Protein AF-A0A8W8JLC4-F1 (afdb_monomer_lite)

Organism: Magallana gigas (NCBI:txid29159)

Radius of gyration: 15.29 Å; chains: 1; bounding box: 33×34×34 Å

pLDDT: mean 91.57, std 8.6, range [47.03, 98.0]

Sequence (84 aa):
MKVATQSMQHGLSCEAVAAEAFVQLQDNNINIYPFGIIVSTHAPWLAASPDRKVYQPSMNPPSGSLEIKCPVKPLIECLYLKRD

Secondary structure (DSSP, 8-state):
-----HHHHHHHHHHHHHHHHHHHHTTT--EEEE---EE-SS-TT-EE--SEEEE-TTSSSSEEEE-----SS-GGG-GGG---

Structure (mmCIF, N/CA/C/O backbone):
data_AF-A0A8W8JLC4-F1
#
_entry.id   AF-A0A8W8JLC4-F1
#
loop_
_atom_site.group_PDB
_atom_site.id
_atom_site.type_symbol
_atom_site.label_atom_id
_atom_site.label_alt_id
_atom_site.label_comp_id
_atom_site.label_asym_id
_atom_site.label_entity_id
_atom_site.label_seq_id
_atom_site.pdbx_PDB_ins_code
_atom_site.Cartn_x
_atom_site.Cartn_y
_atom_site.Cartn_z
_atom_site.occupancy
_atom_site.B_iso_or_equiv
_atom_site.auth_seq_id
_atom_site.auth_comp_id
_atom_site.auth_asym_id
_atom_site.auth_atom_id
_atom_site.pdbx_PDB_model_num
ATOM 1 N N . MET A 1 1 ? -16.179 -18.047 10.599 1.00 47.03 1 MET A N 1
ATOM 2 C CA . MET A 1 1 ? -16.675 -16.703 10.970 1.00 47.03 1 MET A CA 1
ATOM 3 C C . MET A 1 1 ? -15.499 -15.740 10.857 1.00 47.03 1 MET A C 1
ATOM 5 O O . MET A 1 1 ? -14.485 -16.009 11.488 1.00 47.03 1 MET A O 1
ATOM 9 N N . LYS A 1 2 ? -15.553 -14.700 10.012 1.00 71.56 2 LYS A N 1
ATOM 10 C CA . LYS A 1 2 ? -14.495 -13.672 10.007 1.00 71.56 2 LYS A CA 1
ATOM 11 C C . LYS A 1 2 ? -14.721 -12.782 11.228 1.00 71.56 2 LYS A C 1
ATOM 13 O O . LYS A 1 2 ? -15.682 -12.022 11.250 1.00 71.56 2 LYS A O 1
ATOM 18 N N . VAL A 1 3 ? -13.874 -12.911 12.247 1.00 79.69 3 VAL A N 1
ATOM 19 C CA . VAL A 1 3 ? -13.820 -11.928 13.333 1.00 79.69 3 VAL A CA 1
ATOM 20 C C . VAL A 1 3 ? -13.159 -10.682 12.753 1.00 79.69 3 VAL A C 1
ATOM 22 O O . VAL A 1 3 ? -12.005 -10.736 12.336 1.00 79.69 3 VAL A O 1
ATOM 25 N N . ALA A 1 4 ? -13.905 -9.585 12.660 1.00 90.19 4 ALA A N 1
ATOM 26 C CA . ALA A 1 4 ? -13.408 -8.311 12.160 1.00 90.19 4 ALA A CA 1
ATOM 27 C C . ALA A 1 4 ? -13.823 -7.203 13.123 1.00 90.19 4 ALA A C 1
ATOM 29 O O . ALA A 1 4 ? -14.987 -7.115 13.512 1.00 90.19 4 ALA A O 1
ATOM 30 N N . THR A 1 5 ? -12.869 -6.361 13.507 1.00 93.75 5 THR A N 1
ATOM 31 C CA . THR A 1 5 ? -13.159 -5.185 14.327 1.00 93.75 5 THR A CA 1
ATOM 32 C C . THR A 1 5 ? -13.725 -4.065 13.457 1.00 93.75 5 THR A C 1
ATOM 34 O O . THR A 1 5 ? -13.544 -4.052 12.236 1.00 93.75 5 THR A O 1
ATOM 37 N N . GLN A 1 6 ? -14.379 -3.087 14.082 1.00 92.94 6 GLN A N 1
ATOM 38 C CA . GLN A 1 6 ? -14.867 -1.899 13.379 1.00 92.94 6 GLN A CA 1
ATOM 39 C C . GLN A 1 6 ? -13.731 -1.160 12.655 1.00 92.94 6 GLN A C 1
ATOM 41 O O . GLN A 1 6 ? -13.899 -0.747 11.512 1.00 92.94 6 GLN A O 1
ATOM 46 N N . SER A 1 7 ? -12.551 -1.068 13.276 1.00 91.56 7 SER A N 1
ATOM 47 C CA . SER A 1 7 ? -11.370 -0.455 12.661 1.00 91.56 7 SER A CA 1
ATOM 48 C C . SER A 1 7 ? -10.892 -1.213 11.419 1.00 91.56 7 SER A C 1
ATOM 50 O O . SER A 1 7 ? -10.512 -0.585 10.436 1.00 91.56 7 SER A O 1
ATOM 52 N N . MET A 1 8 ? -10.946 -2.552 11.423 1.00 93.94 8 MET A N 1
ATOM 53 C CA . MET A 1 8 ? -10.601 -3.355 10.240 1.00 93.94 8 MET A CA 1
ATOM 54 C C . MET A 1 8 ? -11.599 -3.139 9.099 1.00 93.94 8 MET A C 1
ATOM 56 O O . MET A 1 8 ? -11.190 -2.972 7.954 1.00 93.94 8 MET A O 1
ATOM 60 N N . GLN A 1 9 ? -12.901 -3.116 9.406 1.00 94.69 9 GLN A N 1
ATOM 61 C CA . GLN A 1 9 ? -13.945 -2.851 8.408 1.00 94.69 9 GLN A CA 1
ATOM 62 C C . GLN A 1 9 ? -13.817 -1.447 7.812 1.00 94.69 9 GLN A C 1
ATOM 64 O O . GLN A 1 9 ? -13.940 -1.282 6.601 1.00 94.69 9 GLN A O 1
ATOM 69 N N . HIS A 1 10 ? -13.498 -0.455 8.646 1.00 95.06 10 HIS A N 1
ATOM 70 C CA . HIS A 1 10 ? -13.233 0.904 8.190 1.00 95.06 10 HIS A CA 1
ATOM 71 C C . HIS A 1 10 ? -12.066 0.947 7.194 1.00 95.06 10 HIS A C 1
ATOM 73 O O . HIS A 1 10 ? -12.232 1.474 6.095 1.00 95.06 10 HIS A O 1
ATOM 79 N N . GLY A 1 11 ? -10.936 0.310 7.526 1.00 95.25 11 GLY A N 1
ATOM 80 C CA . GLY A 1 11 ? -9.794 0.181 6.616 1.00 95.25 11 GLY A CA 1
ATOM 81 C C . GLY A 1 11 ? -10.188 -0.401 5.258 1.00 95.25 11 GLY A C 1
ATOM 82 O O . GLY A 1 11 ? -9.940 0.230 4.235 1.00 95.25 11 GLY A O 1
ATOM 83 N N . LEU A 1 12 ? -10.900 -1.534 5.253 1.00 94.75 12 LEU A N 1
ATOM 84 C CA . LEU A 1 12 ? -11.372 -2.179 4.020 1.00 94.75 12 LEU A CA 1
ATOM 85 C C . LEU A 1 12 ? -12.276 -1.268 3.176 1.00 94.75 12 LEU A C 1
ATOM 87 O O . LEU A 1 12 ? -12.178 -1.275 1.953 1.00 94.75 12 LEU A O 1
ATOM 91 N N . SER A 1 13 ? -13.152 -0.486 3.812 1.00 96.00 13 SER A N 1
ATOM 92 C CA . SER A 1 13 ? -14.056 0.426 3.098 1.00 96.00 13 SER A CA 1
ATOM 93 C C . SER A 1 13 ? -13.366 1.675 2.542 1.00 96.00 13 SER A C 1
ATOM 95 O O . SER A 1 13 ? -13.827 2.235 1.550 1.00 96.00 13 SER A O 1
ATOM 97 N N . CYS A 1 14 ? -12.275 2.122 3.169 1.00 96.62 14 CYS A N 1
ATOM 98 C CA . CYS A 1 14 ? -11.638 3.403 2.857 1.00 96.62 14 CYS A CA 1
ATOM 99 C C . CYS A 1 14 ? -10.378 3.278 1.998 1.00 96.62 14 CYS A C 1
ATOM 101 O O . CYS A 1 14 ? -9.980 4.262 1.377 1.00 96.62 14 CYS A O 1
ATOM 103 N N . GLU A 1 15 ? -9.760 2.099 1.9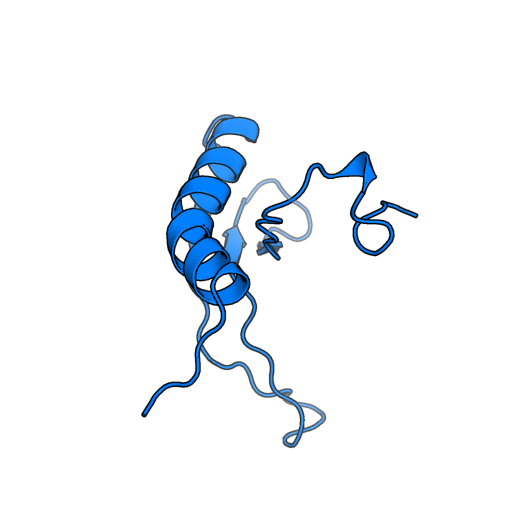27 1.00 96.62 15 GLU A N 1
ATOM 104 C CA . GLU A 1 15 ? -8.490 1.898 1.222 1.00 96.62 15 GLU A CA 1
ATOM 105 C C . GLU A 1 15 ? -8.558 2.309 -0.258 1.00 96.62 15 GLU A C 1
ATOM 107 O O . GLU A 1 15 ? -7.666 2.999 -0.749 1.00 96.62 15 GLU A O 1
ATOM 112 N N . ALA A 1 16 ? -9.632 1.942 -0.967 1.00 96.06 16 ALA A N 1
ATOM 113 C CA . ALA A 1 16 ? -9.816 2.312 -2.372 1.00 96.06 16 ALA A CA 1
ATOM 114 C C . ALA A 1 16 ? -9.919 3.834 -2.560 1.00 96.06 16 ALA A C 1
ATOM 116 O O . ALA A 1 16 ? -9.231 4.397 -3.408 1.00 96.06 16 ALA A O 1
ATOM 117 N N . VAL A 1 17 ? -10.698 4.502 -1.705 1.00 97.00 17 VAL A N 1
ATOM 118 C CA . VAL A 1 17 ? -10.872 5.963 -1.729 1.00 97.00 17 VAL A CA 1
ATOM 119 C C . VAL A 1 17 ? -9.549 6.675 -1.440 1.00 97.00 17 VAL A C 1
ATOM 121 O O . VAL A 1 17 ? -9.200 7.644 -2.111 1.00 97.00 17 VAL A O 1
ATOM 124 N N . ALA A 1 18 ? -8.772 6.182 -0.473 1.00 96.62 18 ALA A N 1
ATOM 125 C CA . ALA A 1 18 ? -7.455 6.731 -0.162 1.00 96.62 18 ALA A CA 1
ATOM 126 C C . ALA A 1 18 ? -6.457 6.541 -1.319 1.00 96.62 18 ALA A C 1
ATOM 128 O O . ALA A 1 18 ? -5.657 7.436 -1.596 1.00 96.62 18 ALA A O 1
ATOM 129 N N . ALA A 1 19 ? -6.523 5.407 -2.021 1.00 97.06 19 ALA A N 1
ATOM 130 C CA . ALA A 1 19 ? -5.692 5.146 -3.190 1.00 97.06 19 ALA A CA 1
ATOM 131 C C . ALA A 1 19 ? -6.021 6.104 -4.352 1.00 97.06 19 ALA A C 1
ATOM 133 O O . ALA A 1 19 ? -5.111 6.646 -4.978 1.00 97.06 19 ALA A O 1
ATOM 134 N N . GLU A 1 20 ? -7.306 6.363 -4.606 1.00 96.38 20 GLU A N 1
ATOM 135 C CA . GLU A 1 20 ? -7.752 7.345 -5.605 1.00 96.38 20 GLU A CA 1
ATOM 136 C C . GLU A 1 20 ? -7.324 8.770 -5.235 1.00 96.38 20 GLU A C 1
ATOM 138 O O . GLU A 1 20 ? -6.786 9.491 -6.078 1.00 96.38 20 GLU A O 1
ATOM 143 N N . ALA A 1 21 ? -7.475 9.160 -3.966 1.00 96.81 21 ALA A N 1
ATOM 144 C CA . ALA A 1 21 ? -7.017 10.459 -3.477 1.00 96.81 21 ALA A CA 1
ATOM 145 C C . ALA A 1 21 ? -5.500 10.639 -3.660 1.00 96.81 21 ALA A C 1
ATOM 147 O O . ALA A 1 21 ? -5.045 11.720 -4.031 1.00 96.81 21 ALA A O 1
ATOM 148 N N . PHE A 1 22 ? -4.706 9.581 -3.461 1.00 95.88 22 PHE A N 1
ATOM 149 C CA . PHE A 1 22 ? -3.267 9.621 -3.727 1.00 95.88 22 PHE A CA 1
ATOM 150 C C . PHE A 1 22 ? -2.955 9.903 -5.204 1.00 95.88 22 PHE A C 1
ATOM 152 O O . PHE A 1 22 ? -2.099 10.737 -5.483 1.00 95.88 22 PHE A O 1
ATOM 159 N N . VAL A 1 23 ? -3.664 9.274 -6.148 1.00 96.44 23 VAL A N 1
ATOM 160 C CA . VAL A 1 23 ? -3.491 9.536 -7.592 1.00 96.44 23 VAL A CA 1
ATOM 161 C C . VAL A 1 23 ? -3.849 10.982 -7.940 1.00 96.44 23 VAL A C 1
ATOM 163 O O . VAL A 1 23 ? -3.114 11.638 -8.680 1.00 96.44 23 VAL A O 1
ATOM 166 N N . GLN A 1 24 ? -4.932 11.502 -7.359 1.00 96.94 24 GLN A N 1
ATOM 167 C CA . GLN A 1 24 ? -5.358 12.891 -7.551 1.00 96.94 24 GLN A CA 1
ATOM 168 C C . GLN A 1 24 ? -4.316 13.892 -7.033 1.00 96.94 24 GLN A C 1
ATOM 170 O O . GLN A 1 24 ? -4.044 14.882 -7.703 1.00 96.94 24 GLN A O 1
ATOM 175 N N . LEU A 1 25 ? -3.682 13.614 -5.887 1.00 95.62 25 LEU A N 1
ATOM 176 C CA . LEU A 1 25 ? -2.593 14.436 -5.336 1.00 95.62 25 LEU A CA 1
ATOM 177 C C . LEU A 1 25 ? -1.322 14.445 -6.202 1.00 95.62 25 LEU A C 1
ATOM 179 O O . LEU A 1 25 ? -0.457 15.290 -5.992 1.00 95.62 25 LEU A O 1
ATOM 183 N N . GLN A 1 26 ? -1.191 13.507 -7.140 1.00 93.56 26 GLN A N 1
ATOM 184 C CA . GLN A 1 26 ? -0.100 13.449 -8.117 1.00 93.56 26 GLN A CA 1
ATOM 185 C C . GLN A 1 26 ? -0.547 13.947 -9.504 1.00 93.56 26 GLN A C 1
ATOM 187 O O . GLN A 1 26 ? 0.003 13.522 -10.522 1.00 93.56 26 GLN A O 1
ATOM 192 N N . ASP A 1 27 ? -1.585 14.787 -9.561 1.00 94.25 27 ASP A N 1
ATOM 193 C CA . ASP A 1 27 ? -2.170 15.341 -10.789 1.00 94.25 27 ASP A CA 1
ATOM 194 C C . ASP A 1 27 ? -2.597 14.271 -11.812 1.00 94.25 27 ASP A C 1
ATOM 196 O O . ASP A 1 27 ? -2.586 14.502 -13.020 1.00 94.25 27 ASP A O 1
ATOM 200 N N . ASN A 1 28 ? -2.966 13.073 -11.341 1.00 92.88 28 ASN A N 1
ATOM 201 C CA . ASN A 1 28 ? -3.276 11.903 -12.174 1.00 92.88 28 ASN A CA 1
ATOM 202 C C . ASN A 1 28 ? -2.133 11.475 -13.120 1.00 92.88 28 ASN A C 1
ATOM 204 O O . ASN A 1 28 ? -2.369 10.782 -14.109 1.00 92.88 28 ASN A O 1
ATOM 208 N N . ASN A 1 29 ? -0.886 11.841 -12.806 1.00 93.56 29 ASN A N 1
ATOM 209 C CA . ASN A 1 29 ? 0.297 11.492 -13.604 1.00 93.56 29 ASN A CA 1
ATOM 210 C C . ASN A 1 29 ? 0.914 10.136 -13.229 1.00 93.56 29 ASN A C 1
ATOM 212 O O . ASN A 1 29 ? 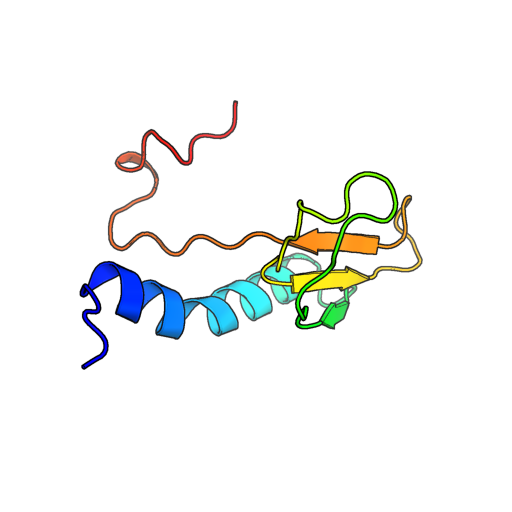1.954 9.748 -13.771 1.00 93.56 29 ASN A O 1
ATOM 216 N N . ILE A 1 30 ? 0.290 9.412 -12.300 1.00 95.31 30 ILE A N 1
ATOM 217 C CA . ILE A 1 30 ? 0.742 8.102 -11.836 1.00 95.31 30 ILE A CA 1
ATOM 218 C C . ILE A 1 30 ? -0.322 7.045 -12.065 1.00 95.31 30 ILE A C 1
ATOM 220 O O . ILE A 1 30 ? -1.519 7.316 -12.001 1.00 95.31 30 ILE A O 1
ATOM 224 N N . ASN A 1 31 ? 0.129 5.810 -12.255 1.00 95.62 31 ASN A N 1
ATOM 225 C CA . ASN A 1 31 ? -0.743 4.648 -12.277 1.00 95.62 31 ASN A CA 1
ATOM 226 C C . ASN A 1 31 ? -0.564 3.848 -10.991 1.00 95.62 31 ASN A C 1
ATOM 228 O O . ASN A 1 31 ? 0.564 3.661 -10.526 1.00 95.62 31 ASN A O 1
ATOM 232 N N . ILE A 1 32 ? -1.670 3.337 -10.452 1.00 96.50 32 ILE A N 1
ATOM 233 C CA . ILE A 1 32 ? -1.658 2.415 -9.319 1.00 96.50 32 ILE A CA 1
ATOM 234 C C . ILE A 1 32 ? -2.301 1.080 -9.693 1.00 96.50 32 ILE A C 1
ATOM 236 O O . ILE A 1 32 ? -3.278 1.039 -10.436 1.00 96.50 32 ILE A O 1
ATOM 240 N N . TYR A 1 33 ? -1.764 -0.015 -9.162 1.00 95.38 33 TYR A N 1
ATOM 241 C CA . TYR A 1 33 ? -2.248 -1.372 -9.429 1.00 95.38 33 TYR A CA 1
ATOM 242 C C . TYR A 1 33 ? -2.356 -2.180 -8.133 1.00 95.38 33 TYR A C 1
ATOM 244 O O . TYR A 1 33 ? -1.559 -1.954 -7.220 1.00 95.38 33 TYR A O 1
ATOM 252 N N . PRO A 1 34 ? -3.295 -3.136 -8.027 1.00 94.12 34 PRO A N 1
ATOM 253 C CA . PRO A 1 34 ? -3.314 -4.075 -6.910 1.00 94.12 34 PRO A CA 1
ATOM 254 C C . PRO A 1 34 ? -2.092 -5.005 -6.948 1.00 94.12 34 PRO A C 1
ATOM 256 O O . PRO A 1 34 ? -1.546 -5.289 -8.018 1.00 94.12 34 PRO A O 1
ATOM 259 N N . PHE A 1 35 ? -1.691 -5.519 -5.786 1.00 92.44 35 PHE A N 1
ATOM 260 C CA . PHE A 1 35 ? -0.713 -6.602 -5.674 1.00 92.44 35 PHE A CA 1
ATOM 261 C C . PHE A 1 35 ? -1.385 -7.936 -5.334 1.00 92.44 35 PHE A C 1
ATOM 263 O O . PHE A 1 35 ? -2.433 -7.988 -4.695 1.00 92.44 35 PHE A O 1
ATOM 270 N N . GLY A 1 36 ? -0.742 -9.023 -5.760 1.00 93.12 36 GLY A N 1
ATOM 271 C CA . GLY A 1 36 ? -0.923 -10.339 -5.152 1.00 93.12 36 GLY A CA 1
ATOM 272 C C . GLY A 1 36 ? 0.163 -10.608 -4.107 1.00 93.12 36 GLY A C 1
ATOM 273 O O . GLY A 1 36 ? 0.899 -9.711 -3.703 1.00 93.12 36 GLY A O 1
ATOM 274 N N . ILE A 1 37 ? 0.317 -11.873 -3.719 1.00 95.31 37 ILE A N 1
ATOM 275 C CA . ILE A 1 37 ? 1.420 -12.293 -2.848 1.00 95.31 37 ILE A CA 1
ATOM 276 C C . ILE A 1 37 ? 2.717 -12.356 -3.662 1.00 95.31 37 ILE A C 1
ATOM 278 O O . ILE A 1 37 ? 2.779 -13.020 -4.697 1.00 95.31 37 ILE A O 1
ATOM 282 N N . ILE A 1 38 ? 3.766 -11.707 -3.163 1.00 94.19 38 ILE A N 1
ATOM 283 C CA . ILE A 1 38 ? 5.126 -11.766 -3.699 1.00 94.19 38 ILE A CA 1
ATOM 284 C C . ILE A 1 38 ? 5.992 -12.537 -2.709 1.00 94.19 38 ILE A C 1
ATOM 286 O O . ILE A 1 38 ? 6.105 -12.136 -1.554 1.00 94.19 38 ILE A O 1
ATOM 290 N N . VAL A 1 39 ? 6.622 -13.618 -3.166 1.00 96.94 39 VAL A N 1
ATOM 291 C CA . VAL A 1 39 ? 7.583 -14.407 -2.381 1.00 96.94 39 VAL A CA 1
ATOM 292 C C . VAL A 1 39 ? 9.000 -13.935 -2.700 1.00 96.94 39 VAL A C 1
ATOM 294 O O . VAL A 1 39 ? 9.340 -13.729 -3.866 1.00 96.94 39 VAL A O 1
ATOM 297 N N . SER A 1 40 ? 9.837 -13.763 -1.677 1.00 96.31 40 SER A N 1
ATOM 298 C CA . SER A 1 40 ? 11.234 -13.371 -1.870 1.00 96.31 40 SER A CA 1
ATOM 299 C C . SER A 1 40 ? 12.020 -14.470 -2.589 1.00 96.31 40 SER A C 1
ATOM 301 O O . SER A 1 40 ? 12.045 -15.621 -2.156 1.00 96.31 40 SER A O 1
ATOM 303 N N . THR A 1 41 ? 12.738 -14.097 -3.651 1.00 96.75 41 THR A N 1
ATOM 304 C CA . THR A 1 41 ? 13.614 -15.014 -4.402 1.00 96.75 41 THR A CA 1
ATOM 305 C C . THR A 1 41 ? 14.845 -15.453 -3.607 1.00 96.75 41 THR A C 1
ATOM 307 O O . THR A 1 41 ? 15.471 -16.446 -3.959 1.00 96.75 41 THR A O 1
ATOM 310 N N . HIS A 1 42 ? 15.198 -14.727 -2.542 1.00 97.38 42 HIS A N 1
ATOM 311 C CA . HIS A 1 42 ? 16.365 -15.009 -1.697 1.00 97.38 42 HIS A CA 1
ATOM 312 C C . HIS A 1 42 ? 15.993 -15.719 -0.388 1.00 97.38 42 HIS A C 1
ATOM 314 O O . HIS A 1 42 ? 16.840 -16.356 0.231 1.00 97.38 42 HIS A O 1
ATOM 320 N N . ALA A 1 43 ? 14.734 -15.602 0.043 1.00 97.62 43 ALA A N 1
ATOM 321 C CA . ALA A 1 43 ? 14.227 -16.179 1.283 1.00 97.62 43 ALA A CA 1
ATOM 322 C C . ALA A 1 43 ? 12.779 -16.653 1.068 1.00 97.62 43 ALA A C 1
ATOM 324 O O . ALA A 1 43 ? 11.848 -15.907 1.368 1.00 97.62 43 ALA A O 1
ATOM 325 N N . PRO A 1 44 ? 12.561 -17.879 0.554 1.00 95.81 44 PRO A N 1
ATOM 326 C CA . PRO A 1 44 ? 11.232 -18.352 0.145 1.00 95.81 44 PRO A CA 1
ATOM 327 C C . PRO A 1 44 ? 10.183 -18.431 1.267 1.00 95.81 44 PRO A C 1
ATOM 329 O O . PRO A 1 44 ? 8.992 -18.534 0.992 1.00 95.81 44 PRO A O 1
ATOM 332 N N . TRP A 1 45 ? 10.608 -18.381 2.532 1.00 97.69 45 TRP A N 1
ATOM 333 C CA . TRP A 1 45 ? 9.721 -18.293 3.698 1.00 97.69 45 TRP A CA 1
ATOM 334 C C . TRP A 1 45 ? 9.210 -16.868 3.976 1.00 97.69 45 TRP A C 1
ATOM 336 O O . TRP A 1 45 ? 8.366 -16.689 4.852 1.00 97.69 45 TRP A O 1
ATOM 346 N N . LEU A 1 46 ? 9.712 -15.854 3.263 1.00 98.00 46 LEU A N 1
ATOM 347 C CA . LEU A 1 46 ? 9.252 -14.470 3.352 1.00 98.00 46 LEU A CA 1
ATOM 348 C C . LEU A 1 46 ? 8.377 -14.124 2.149 1.00 98.00 46 LEU A C 1
ATOM 350 O O . LEU A 1 46 ? 8.786 -14.281 0.996 1.00 98.00 46 LEU A O 1
ATOM 354 N N . ALA A 1 47 ? 7.195 -13.582 2.429 1.00 97.06 47 ALA A N 1
ATOM 355 C CA . ALA A 1 47 ? 6.288 -13.063 1.421 1.00 97.06 47 ALA A CA 1
ATOM 356 C C . ALA A 1 47 ? 5.629 -11.762 1.891 1.00 97.06 47 ALA A C 1
ATOM 358 O O . ALA A 1 47 ? 5.474 -11.536 3.091 1.00 97.06 47 ALA A O 1
ATOM 359 N N . ALA A 1 48 ? 5.228 -10.924 0.940 1.00 95.75 48 ALA A N 1
ATOM 360 C CA . ALA A 1 48 ? 4.505 -9.683 1.193 1.00 95.75 48 ALA A CA 1
ATOM 361 C C . ALA A 1 48 ? 3.365 -9.505 0.186 1.00 95.75 48 ALA A C 1
ATOM 363 O O . ALA A 1 48 ? 3.423 -10.014 -0.932 1.00 95.75 48 ALA A O 1
ATOM 364 N N . SER A 1 49 ? 2.342 -8.755 0.582 1.00 95.81 49 SER A N 1
ATOM 365 C CA . SER A 1 49 ? 1.249 -8.318 -0.288 1.00 95.81 49 SER A CA 1
ATOM 366 C C . SER A 1 49 ? 1.007 -6.833 -0.015 1.00 95.81 49 SER A C 1
ATOM 368 O O . SER A 1 49 ? 0.159 -6.523 0.817 1.00 95.81 49 SER A O 1
ATOM 370 N N . PRO A 1 50 ? 1.795 -5.926 -0.624 1.00 95.12 50 PRO A N 1
ATOM 371 C CA . PRO A 1 50 ? 1.624 -4.486 -0.427 1.00 95.12 50 PRO A CA 1
ATOM 372 C C . PRO A 1 50 ? 0.238 -4.020 -0.889 1.00 95.12 50 PRO A C 1
ATOM 374 O O . PRO A 1 50 ? -0.374 -4.679 -1.728 1.00 95.12 50 PRO A O 1
ATOM 377 N N . ASP A 1 51 ? -0.237 -2.864 -0.422 1.00 96.69 51 ASP A N 1
ATOM 378 C CA . ASP A 1 51 ? -1.586 -2.410 -0.791 1.00 96.69 51 ASP A CA 1
ATOM 379 C C . ASP A 1 51 ? -1.675 -2.078 -2.290 1.00 96.69 51 ASP A C 1
ATOM 381 O O . ASP A 1 51 ? -2.537 -2.605 -3.004 1.00 96.69 51 ASP A O 1
ATOM 385 N N . ARG A 1 52 ? -0.773 -1.235 -2.816 1.00 96.69 52 ARG A N 1
ATOM 386 C CA . ARG A 1 52 ? -0.731 -0.893 -4.252 1.00 96.69 52 ARG A CA 1
ATOM 387 C C . ARG A 1 52 ? 0.693 -0.791 -4.800 1.00 96.69 52 ARG A C 1
ATOM 389 O O . ARG A 1 52 ? 1.622 -0.378 -4.107 1.00 96.69 52 ARG A O 1
ATOM 396 N N . LYS A 1 53 ? 0.860 -1.105 -6.087 1.00 95.31 53 LYS A N 1
ATOM 397 C CA . LYS A 1 53 ? 2.048 -0.785 -6.892 1.00 95.31 53 LYS A CA 1
ATOM 398 C C . LYS A 1 53 ? 1.851 0.573 -7.538 1.00 95.31 53 LYS A C 1
ATOM 400 O O . LYS A 1 53 ? 0.847 0.757 -8.212 1.00 95.31 53 LYS A O 1
ATOM 405 N N . VAL A 1 54 ? 2.821 1.467 -7.409 1.00 95.62 54 VAL A N 1
ATOM 406 C CA . VAL A 1 54 ? 2.872 2.737 -8.142 1.00 95.62 54 VAL A CA 1
ATOM 407 C C . VAL A 1 54 ? 3.758 2.565 -9.370 1.00 95.62 54 VAL A C 1
ATOM 409 O O . VAL A 1 54 ? 4.816 1.936 -9.288 1.00 95.62 54 VAL A O 1
ATOM 412 N N . TYR A 1 55 ? 3.341 3.125 -10.501 1.00 95.38 55 TYR A N 1
ATOM 413 C CA . TYR A 1 55 ? 4.145 3.222 -11.713 1.00 95.38 55 TYR A CA 1
ATOM 414 C C . TYR A 1 55 ? 4.064 4.628 -12.306 1.00 95.38 55 TYR A C 1
ATOM 416 O O . TYR A 1 55 ? 2.978 5.121 -12.620 1.00 95.38 55 TYR A O 1
ATOM 424 N N . GLN A 1 56 ? 5.230 5.237 -12.500 1.00 94.56 56 GLN A N 1
ATOM 425 C CA . GLN A 1 56 ? 5.394 6.517 -13.172 1.00 94.56 56 GLN A CA 1
ATOM 426 C C . GLN A 1 56 ? 6.708 6.487 -13.970 1.00 94.56 56 GLN A C 1
ATOM 428 O O . GLN A 1 56 ? 7.780 6.469 -13.365 1.00 94.56 56 GLN A O 1
ATOM 433 N N . PRO A 1 57 ? 6.666 6.510 -15.318 1.00 93.12 57 PRO A N 1
ATOM 434 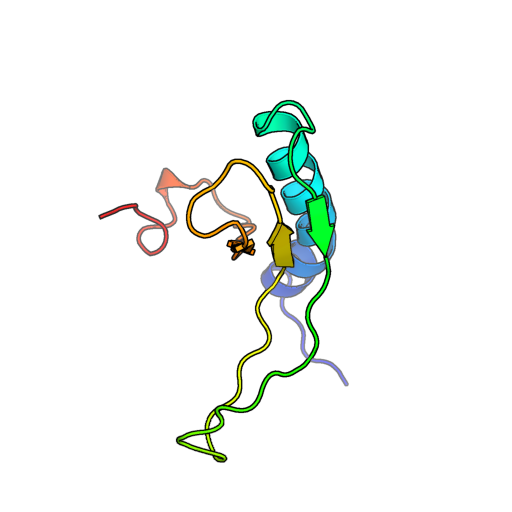C CA . PRO A 1 57 ? 7.865 6.393 -16.155 1.00 93.12 57 PRO A CA 1
ATOM 435 C C . PRO A 1 57 ? 8.940 7.454 -15.890 1.00 93.12 57 PRO A C 1
ATOM 437 O O . PRO A 1 57 ? 10.115 7.201 -16.127 1.00 93.12 57 PRO A O 1
ATOM 440 N N . SER A 1 58 ? 8.542 8.637 -15.412 1.00 91.19 58 SER A N 1
ATOM 441 C CA . SER A 1 58 ? 9.454 9.745 -15.115 1.00 91.19 58 SER A CA 1
ATOM 442 C C . SER A 1 58 ? 10.125 9.655 -13.739 1.00 91.19 58 SER A C 1
ATOM 444 O O . SER A 1 58 ? 11.027 10.444 -13.468 1.00 91.19 58 SER A O 1
ATOM 446 N N . MET A 1 59 ? 9.693 8.748 -12.853 1.00 88.25 59 MET A N 1
ATOM 447 C CA . MET A 1 59 ? 10.337 8.538 -11.551 1.00 88.25 59 MET A CA 1
ATOM 448 C C . MET A 1 59 ? 11.584 7.655 -11.686 1.00 88.25 59 MET A C 1
ATOM 450 O O . MET A 1 59 ? 11.679 6.821 -12.584 1.00 88.25 59 MET A O 1
ATOM 454 N N . ASN A 1 60 ? 12.527 7.795 -10.751 1.00 90.25 60 ASN A N 1
ATOM 455 C CA . ASN A 1 60 ? 13.669 6.893 -10.619 1.00 90.25 60 ASN A CA 1
ATOM 456 C C . ASN A 1 60 ? 13.770 6.380 -9.165 1.00 90.25 60 ASN A C 1
ATOM 458 O O . ASN A 1 60 ? 14.164 7.156 -8.293 1.00 90.25 60 ASN A O 1
ATOM 462 N N . PRO A 1 61 ? 13.413 5.112 -8.881 1.00 91.56 61 PRO A N 1
ATOM 463 C CA . PRO A 1 61 ? 12.941 4.099 -9.830 1.00 91.56 61 PRO A CA 1
ATOM 464 C C . PRO A 1 61 ? 11.530 4.407 -10.379 1.00 91.56 61 PRO A C 1
ATOM 466 O O . PRO A 1 61 ? 10.733 5.045 -9.693 1.00 91.56 61 PRO A O 1
ATOM 469 N N . PRO A 1 62 ? 11.176 3.915 -11.582 1.00 92.31 62 PRO A N 1
ATOM 470 C CA . PRO A 1 62 ? 9.881 4.188 -12.220 1.00 92.31 62 PRO A CA 1
ATOM 471 C C . PRO A 1 62 ? 8.703 3.457 -11.561 1.00 92.31 62 PRO A C 1
ATOM 473 O O . PRO A 1 62 ? 7.554 3.596 -11.979 1.00 92.31 62 PRO A O 1
ATOM 476 N N . SER A 1 63 ? 8.976 2.634 -10.549 1.00 92.94 63 SER A N 1
ATOM 477 C CA . SER A 1 63 ? 7.968 1.912 -9.787 1.00 92.94 63 SER A CA 1
ATOM 478 C C . SER A 1 63 ? 8.267 1.947 -8.299 1.00 92.94 63 SER A C 1
ATOM 480 O O . SER A 1 63 ? 9.427 1.825 -7.903 1.00 92.94 63 SER A O 1
ATOM 482 N N . GLY A 1 64 ? 7.212 2.006 -7.493 1.00 92.50 64 GLY A N 1
ATOM 483 C CA . GLY A 1 64 ? 7.278 1.944 -6.036 1.00 92.50 64 GLY A CA 1
ATOM 484 C C . GLY A 1 64 ? 6.106 1.166 -5.444 1.00 92.50 64 GLY A C 1
ATOM 485 O O . GLY A 1 64 ? 5.225 0.689 -6.163 1.00 92.50 64 GLY A O 1
ATOM 486 N N . SER A 1 65 ? 6.096 1.037 -4.123 1.00 93.75 65 SER A N 1
ATOM 487 C CA . SER A 1 65 ? 4.964 0.520 -3.352 1.00 93.75 65 SER A CA 1
ATOM 488 C C . SER A 1 65 ? 4.246 1.664 -2.646 1.00 93.75 65 SER A C 1
ATOM 490 O O . SER A 1 65 ? 4.885 2.607 -2.182 1.00 93.75 65 SER A O 1
ATOM 492 N N . LEU A 1 66 ? 2.930 1.551 -2.528 1.00 94.94 66 LEU A N 1
ATOM 493 C CA . LEU A 1 66 ? 2.082 2.434 -1.743 1.00 94.94 66 LEU A CA 1
ATOM 494 C C . LEU A 1 66 ? 1.441 1.606 -0.627 1.00 94.94 66 LEU A C 1
ATOM 496 O O . LEU A 1 66 ? 0.753 0.626 -0.909 1.00 94.94 66 LEU A O 1
ATOM 500 N N . GLU A 1 67 ? 1.694 2.023 0.611 1.00 95.50 67 GLU A N 1
ATOM 501 C CA . GLU A 1 67 ? 1.102 1.484 1.837 1.00 95.50 67 GLU A CA 1
ATOM 502 C C . GLU A 1 67 ? 0.085 2.502 2.364 1.00 95.50 67 GLU A C 1
ATOM 504 O O . GLU A 1 67 ? 0.393 3.690 2.502 1.00 95.50 67 GLU A O 1
ATOM 509 N N . ILE A 1 68 ? -1.128 2.049 2.655 1.00 95.19 68 ILE A N 1
ATOM 510 C CA . ILE A 1 68 ? -2.272 2.879 3.014 1.00 95.19 68 ILE A CA 1
ATOM 511 C C . ILE A 1 68 ? -2.697 2.546 4.442 1.00 95.19 68 ILE A C 1
ATOM 513 O O . ILE A 1 68 ? -2.812 1.390 4.853 1.00 95.19 68 ILE A O 1
ATOM 517 N N . LYS A 1 69 ? -2.959 3.592 5.228 1.00 93.31 69 LYS A N 1
ATOM 518 C CA . LYS A 1 69 ? -3.553 3.475 6.561 1.00 93.31 69 LYS A CA 1
ATOM 519 C C . LYS A 1 69 ? -4.731 4.433 6.665 1.00 93.31 69 LYS A C 1
ATOM 521 O O . LYS A 1 69 ? -4.586 5.627 6.425 1.00 93.31 69 LYS A O 1
ATOM 526 N N . CYS A 1 70 ? -5.886 3.900 7.056 1.00 94.19 70 CYS A N 1
ATOM 527 C CA . CYS A 1 70 ? -7.118 4.659 7.267 1.00 94.19 70 CYS A CA 1
ATOM 528 C C . CYS A 1 70 ? -7.471 4.626 8.763 1.00 94.19 70 CYS A C 1
ATOM 530 O O . CYS A 1 70 ? -8.194 3.727 9.203 1.00 94.19 70 CYS A O 1
ATOM 532 N N . PRO A 1 71 ? -6.901 5.521 9.590 1.00 92.00 71 PRO A N 1
ATOM 533 C CA . PRO A 1 71 ? -7.210 5.546 11.010 1.00 92.00 71 PRO A CA 1
ATOM 534 C C . PRO A 1 71 ? -8.630 6.076 11.247 1.00 92.00 71 PRO A C 1
ATOM 536 O O . PRO A 1 71 ? -9.045 7.067 10.660 1.00 92.00 71 PRO A O 1
ATOM 539 N N . VAL A 1 72 ? -9.357 5.444 12.173 1.00 91.00 72 VAL A N 1
ATOM 540 C CA . VAL A 1 72 ? -10.680 5.924 12.627 1.00 91.00 72 VAL A CA 1
ATOM 541 C C . VAL A 1 72 ? -10.547 7.215 13.449 1.00 91.00 72 VAL A C 1
ATOM 543 O O . VAL A 1 72 ? -11.475 8.013 13.540 1.00 91.00 72 VAL A O 1
ATOM 546 N N . LYS A 1 73 ? -9.384 7.403 14.082 1.00 88.81 73 LYS A N 1
ATOM 547 C CA . LYS A 1 73 ? -9.055 8.567 14.905 1.00 88.81 73 LYS A CA 1
ATOM 548 C C . LYS A 1 73 ? -8.240 9.584 14.104 1.00 88.81 73 LYS A C 1
ATOM 550 O O . LYS A 1 73 ? -7.544 9.191 13.167 1.00 88.81 73 LYS A O 1
ATOM 555 N N . PRO A 1 74 ? -8.246 10.865 14.505 1.00 85.44 74 PRO A N 1
ATOM 556 C CA . PRO A 1 74 ? -7.368 11.871 13.923 1.00 85.44 74 PRO A CA 1
ATOM 557 C C . PRO A 1 74 ? -5.894 11.444 13.941 1.00 85.44 74 PRO A C 1
ATOM 559 O O . PRO A 1 74 ? -5.426 10.798 14.883 1.00 85.44 74 PRO A O 1
ATOM 562 N N . LEU A 1 75 ? -5.134 11.864 12.924 1.00 83.62 75 LEU A N 1
ATOM 563 C CA . LEU A 1 75 ? -3.715 11.512 12.785 1.00 83.62 75 LEU A CA 1
ATOM 564 C C . LEU A 1 75 ? -2.875 11.935 14.005 1.00 83.62 75 LEU A C 1
ATOM 566 O O . LEU A 1 75 ? -1.967 11.212 14.399 1.00 83.62 75 LEU A O 1
ATOM 570 N N . ILE A 1 76 ? -3.215 13.062 14.645 1.00 85.69 76 ILE A N 1
ATOM 571 C CA . ILE A 1 76 ? -2.531 13.574 15.848 1.00 85.69 76 ILE A CA 1
ATOM 572 C C . ILE A 1 76 ? -2.587 12.597 17.035 1.00 85.69 76 ILE A C 1
ATOM 574 O O . ILE A 1 76 ? -1.662 12.554 17.845 1.00 85.69 76 ILE A O 1
ATOM 578 N N . GLU A 1 77 ? -3.630 11.768 17.109 1.00 88.38 77 GLU A N 1
ATOM 579 C CA . GLU A 1 77 ? -3.779 10.724 18.129 1.00 88.38 77 GLU A CA 1
ATOM 580 C C . GLU A 1 77 ? -3.094 9.405 17.732 1.00 88.38 77 GLU A C 1
ATOM 582 O O . GLU A 1 77 ? -2.904 8.517 18.566 1.00 88.38 77 GLU A O 1
ATOM 587 N N . CYS A 1 78 ? -2.693 9.255 16.468 1.00 84.31 78 CYS A N 1
ATOM 588 C CA . CYS A 1 78 ? -2.053 8.052 15.945 1.00 84.31 78 CYS A CA 1
ATOM 589 C C . CYS A 1 78 ? -0.529 8.162 16.058 1.00 84.31 78 CYS A C 1
ATOM 591 O O . CYS A 1 78 ? 0.174 8.318 15.062 1.00 84.31 78 CYS A O 1
ATOM 593 N N . LEU A 1 79 ? -0.006 8.054 17.285 1.00 82.56 79 LEU A N 1
ATOM 594 C CA . LEU A 1 79 ? 1.430 8.201 17.579 1.00 82.56 79 LEU A CA 1
ATOM 595 C C . LEU A 1 79 ? 2.344 7.273 16.753 1.00 82.56 79 LEU A C 1
ATOM 597 O O . LEU A 1 79 ? 3.496 7.619 16.523 1.00 82.56 79 LEU A O 1
ATOM 601 N N . TYR A 1 80 ? 1.824 6.134 16.290 1.00 79.69 80 TYR A N 1
ATOM 602 C CA . TYR A 1 80 ? 2.523 5.135 15.472 1.00 79.69 80 TYR A CA 1
ATOM 603 C C . TYR A 1 80 ? 2.527 5.439 13.959 1.00 79.69 80 TYR A C 1
ATOM 605 O O . TYR A 1 80 ? 3.140 4.697 13.201 1.00 79.69 80 TYR A O 1
ATOM 613 N N . LEU A 1 81 ? 1.828 6.488 13.509 1.00 76.00 81 LEU A N 1
ATOM 614 C CA . LEU A 1 81 ? 1.794 6.946 12.108 1.00 76.00 81 LEU A CA 1
ATOM 615 C C . LEU A 1 81 ? 2.540 8.271 11.913 1.00 76.00 81 LEU A C 1
AT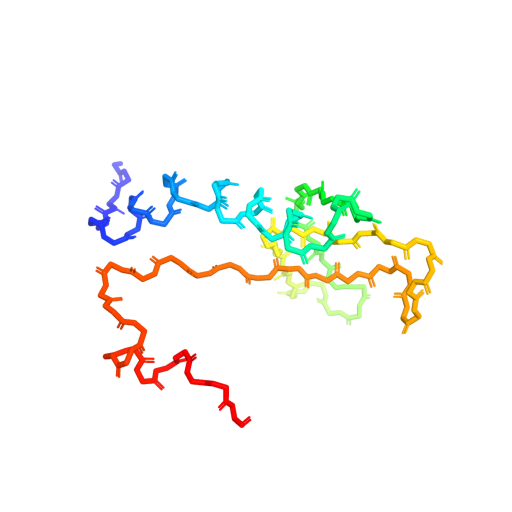OM 617 O O . LEU A 1 81 ? 2.344 8.958 10.908 1.00 76.00 81 LEU A O 1
ATOM 621 N N . LYS A 1 82 ? 3.364 8.670 12.883 1.00 75.81 82 LYS A N 1
ATOM 622 C CA . LYS A 1 82 ? 4.203 9.856 12.738 1.00 75.81 82 LYS A CA 1
ATOM 623 C C . LYS A 1 82 ? 5.3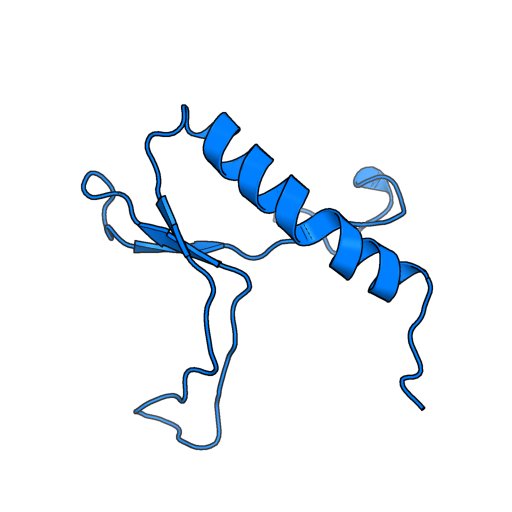01 9.573 11.719 1.00 75.81 82 LYS A C 1
ATOM 625 O O . LYS A 1 82 ? 5.878 8.493 11.701 1.00 75.81 82 LYS A O 1
ATOM 630 N N . ARG A 1 83 ? 5.550 10.560 10.863 1.00 65.75 83 ARG A N 1
ATOM 631 C CA . ARG A 1 83 ? 6.734 10.585 10.011 1.00 65.75 83 ARG A CA 1
ATOM 632 C C . ARG A 1 83 ? 7.921 10.885 10.928 1.00 65.75 83 ARG A C 1
ATOM 634 O O . ARG A 1 83 ? 7.835 11.865 11.669 1.00 65.75 83 ARG A O 1
ATOM 641 N N . ASP A 1 84 ? 8.931 10.020 10.918 1.00 58.34 84 ASP A N 1
ATOM 642 C CA . ASP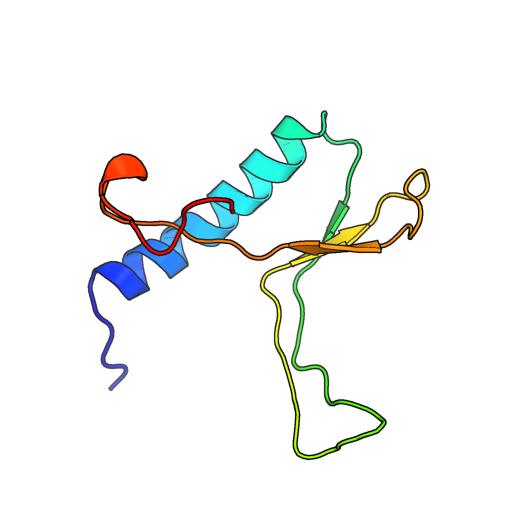 A 1 84 ? 10.215 10.290 11.577 1.00 58.34 84 ASP A CA 1
ATOM 643 C C . ASP A 1 84 ? 10.867 11.564 11.014 1.00 58.34 84 ASP A C 1
ATOM 645 O O . ASP A 1 84 ? 10.687 11.839 9.798 1.00 58.34 84 ASP A O 1
#

Foldseek 3Di:
DDDDDPQRVQCVVCLVVVVVVVCVVVVVQKDKDFFDWDADPVHRVDIDGAGIKIAHVPDVVRIDTDHDHDGPDDPVVVPVPDDD

InterPro domains:
  IPR011335 Restriction endonuclease type II-like [SSF52980] (5-75)
  IPR011604 PD-(D/E)XK endonuclease-like domain superfamily [G3DSA:3.90.320.10] (1-82)
  IPR019080 YqaJ viral recombinase [PF09588] (4-73)
  IPR051703 NF-kappa-B Signaling Regulator [PTHR46609] (5-73)